Protein AF-A0A7S3B211-F1 (afdb_monomer)

Sequence (105 aa):
MFEYAKLASIAAHRLRGASLSNAKLKFSWSDSFLEEAPIAYSDFAYERVSALYCAAASISFLATHEDRGTVQGIKAACNGFQQCAAVLDAVAEEVKSAAWATLPT

InterPro domains:
  IPR004328 BRO1 domain [PF03097] (12-97)
  IPR038499 BRO1 domain superfamily [G3DSA:1.25.40.280] (1-105)

Mean predicted aligned error: 5.02 Å

Structure (mmCIF, N/CA/C/O backbone):
data_AF-A0A7S3B211-F1
#
_entry.id   AF-A0A7S3B211-F1
#
loop_
_atom_site.group_PDB
_atom_site.id
_atom_site.type_symbol
_atom_site.label_atom_id
_atom_site.label_alt_id
_atom_site.label_comp_id
_atom_site.label_asym_id
_atom_site.label_entity_id
_atom_site.label_seq_id
_atom_site.pdbx_PDB_ins_code
_atom_site.Cartn_x
_atom_site.Cartn_y
_atom_site.Cartn_z
_atom_site.occupancy
_atom_site.B_iso_or_equiv
_atom_site.auth_seq_id
_atom_site.auth_comp_id
_atom_site.auth_asym_id
_atom_site.auth_atom_id
_atom_site.pdbx_PDB_model_num
ATOM 1 N N . MET A 1 1 ? -2.656 12.310 -1.075 1.00 61.59 1 MET A N 1
ATOM 2 C CA . MET A 1 1 ? -1.996 11.046 -1.471 1.00 61.59 1 MET A CA 1
ATOM 3 C C . MET A 1 1 ? -2.762 10.318 -2.575 1.00 61.59 1 MET A C 1
ATOM 5 O O . MET A 1 1 ? -2.170 10.049 -3.608 1.00 61.59 1 MET A O 1
ATOM 9 N N . PHE A 1 2 ? -4.081 10.122 -2.451 1.00 75.81 2 PHE A N 1
ATOM 10 C CA . PHE A 1 2 ? -4.907 9.561 -3.538 1.00 75.81 2 PHE A CA 1
ATOM 11 C C . PHE A 1 2 ? -4.865 10.351 -4.853 1.00 75.81 2 PHE A C 1
ATOM 13 O O . PHE A 1 2 ? -4.742 9.754 -5.918 1.00 75.81 2 PHE A O 1
ATOM 20 N N . GLU A 1 3 ? -4.880 11.688 -4.793 1.00 80.56 3 GLU A N 1
ATOM 21 C CA . GLU A 1 3 ? -4.714 12.520 -5.997 1.00 80.56 3 GLU A CA 1
ATOM 22 C C . GLU A 1 3 ? -3.367 12.286 -6.690 1.00 80.56 3 GLU A C 1
ATOM 24 O O . GLU A 1 3 ? -3.286 12.294 -7.913 1.00 80.56 3 GLU A O 1
ATOM 29 N N . TYR A 1 4 ? -2.312 11.996 -5.926 1.00 84.00 4 TYR A N 1
ATOM 30 C CA . TYR A 1 4 ? -1.007 11.698 -6.501 1.00 84.00 4 TYR A CA 1
ATOM 31 C C . TYR A 1 4 ? -0.994 10.331 -7.199 1.00 84.00 4 TYR A C 1
ATOM 33 O O . TYR A 1 4 ? -0.600 10.246 -8.358 1.00 84.00 4 TYR A O 1
ATOM 41 N N . ALA A 1 5 ? -1.526 9.281 -6.561 1.00 79.75 5 ALA A N 1
ATOM 42 C CA . ALA A 1 5 ? -1.668 7.963 -7.192 1.00 79.75 5 ALA A CA 1
ATOM 43 C C . ALA A 1 5 ? -2.532 8.013 -8.474 1.00 79.75 5 ALA A C 1
ATOM 45 O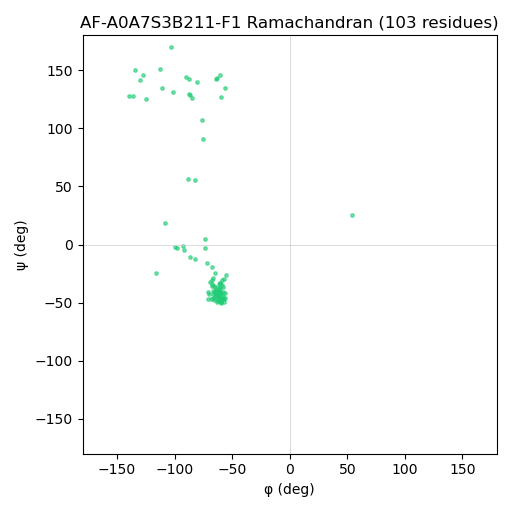 O . ALA A 1 5 ? -2.256 7.334 -9.471 1.00 79.75 5 ALA A O 1
ATOM 46 N N . LYS A 1 6 ? -3.553 8.878 -8.492 1.00 82.94 6 LYS A N 1
ATOM 47 C CA . LYS A 1 6 ? -4.360 9.171 -9.683 1.00 82.94 6 LYS A CA 1
ATOM 48 C C . LYS A 1 6 ? -3.544 9.871 -10.772 1.00 82.94 6 LYS A C 1
ATOM 50 O O . LYS A 1 6 ? -3.616 9.464 -11.930 1.00 82.94 6 LYS A O 1
ATOM 55 N N . LEU A 1 7 ? -2.749 10.884 -10.428 1.00 84.12 7 LEU A N 1
ATOM 56 C CA . LEU A 1 7 ? -1.854 11.552 -11.377 1.00 84.12 7 LEU A CA 1
ATOM 57 C C . LEU A 1 7 ? -0.806 10.588 -11.948 1.00 84.12 7 LEU A C 1
ATOM 59 O O . LEU A 1 7 ? -0.591 10.599 -13.159 1.00 84.12 7 LEU A O 1
ATOM 63 N N . ALA A 1 8 ? -0.234 9.706 -11.125 1.00 80.31 8 ALA A N 1
ATOM 64 C CA . ALA A 1 8 ? 0.674 8.650 -11.571 1.00 80.31 8 ALA A CA 1
ATOM 65 C C . ALA A 1 8 ? -0.012 7.704 -12.573 1.00 80.31 8 ALA A C 1
ATOM 67 O O . ALA A 1 8 ? 0.554 7.395 -13.620 1.00 80.31 8 ALA A O 1
ATOM 68 N N . SER A 1 9 ? -1.274 7.332 -12.329 1.00 82.81 9 SER A N 1
ATOM 69 C CA . SER A 1 9 ? -2.070 6.528 -13.272 1.00 82.81 9 SER A CA 1
ATOM 70 C C . SER A 1 9 ? -2.323 7.251 -14.601 1.00 82.81 9 SER A C 1
ATOM 72 O O . SER A 1 9 ? -2.215 6.654 -15.674 1.00 82.81 9 SER A O 1
ATOM 74 N N . ILE A 1 10 ? -2.639 8.550 -14.554 1.00 86.50 10 ILE A N 1
ATOM 75 C CA . ILE A 1 10 ? -2.837 9.377 -15.754 1.00 86.50 10 ILE A CA 1
ATOM 76 C C . ILE A 1 10 ? -1.529 9.493 -16.543 1.00 86.50 10 ILE A C 1
ATOM 78 O O . ILE A 1 10 ? -1.541 9.360 -17.768 1.00 86.50 10 ILE A O 1
ATOM 82 N N . ALA A 1 11 ? -0.407 9.716 -15.857 1.00 82.25 11 ALA A N 1
ATOM 83 C CA . ALA A 1 11 ? 0.914 9.779 -16.468 1.00 82.25 11 ALA A CA 1
ATOM 84 C C . ALA A 1 11 ? 1.277 8.447 -17.137 1.00 82.25 11 ALA A C 1
ATOM 86 O O . ALA A 1 11 ? 1.623 8.448 -18.317 1.00 82.25 11 ALA A O 1
ATOM 87 N N . ALA A 1 12 ? 1.083 7.318 -16.447 1.00 84.31 12 ALA A N 1
ATOM 88 C CA . ALA A 1 12 ? 1.306 5.977 -16.988 1.00 84.31 12 ALA A CA 1
ATOM 89 C C . ALA A 1 12 ? 0.492 5.716 -18.261 1.00 84.31 12 ALA A C 1
ATOM 91 O O . ALA A 1 12 ? 0.991 5.147 -19.230 1.00 84.31 12 ALA A O 1
ATOM 92 N N . HIS A 1 13 ? -0.768 6.156 -18.286 1.00 85.75 13 HIS A N 1
ATOM 93 C CA . HIS A 1 13 ? -1.614 6.011 -19.464 1.00 85.75 13 HIS A CA 1
ATOM 94 C C . HIS A 1 13 ? -1.138 6.887 -20.631 1.00 85.75 13 HIS A C 1
ATOM 96 O O . HIS A 1 13 ? -1.008 6.396 -21.751 1.00 85.75 13 HIS A O 1
ATOM 102 N N . ARG A 1 14 ? -0.833 8.165 -20.373 1.00 87.31 14 ARG A N 1
ATOM 103 C CA . ARG A 1 14 ? -0.371 9.117 -21.400 1.00 87.31 14 ARG A CA 1
ATOM 104 C C . ARG A 1 14 ? 1.007 8.773 -21.960 1.00 87.31 14 ARG A C 1
ATOM 106 O O . ARG A 1 14 ? 1.282 9.072 -23.116 1.00 87.31 14 ARG A O 1
ATOM 113 N N . LEU A 1 15 ? 1.859 8.151 -21.151 1.00 83.88 15 LEU A N 1
ATOM 114 C CA . LEU A 1 15 ? 3.252 7.847 -21.472 1.00 83.88 15 LEU A CA 1
ATOM 115 C C . LEU A 1 15 ? 3.488 6.351 -21.721 1.00 83.88 15 LEU A C 1
ATOM 117 O O . LEU A 1 15 ? 4.630 5.910 -21.709 1.00 83.88 15 LEU A O 1
ATOM 121 N N . ARG A 1 16 ? 2.436 5.565 -21.994 1.00 76.50 16 ARG A N 1
ATOM 122 C CA . ARG A 1 16 ? 2.505 4.097 -22.142 1.00 76.50 16 ARG A CA 1
ATOM 123 C C . ARG A 1 16 ? 3.514 3.605 -23.197 1.00 76.50 16 ARG A C 1
ATOM 125 O O . ARG A 1 16 ? 3.998 2.487 -23.089 1.00 76.50 16 ARG A O 1
ATOM 132 N N . GLY A 1 17 ? 3.824 4.417 -24.209 1.00 73.25 17 GLY A N 1
ATOM 133 C CA . GLY A 1 17 ? 4.832 4.108 -25.235 1.00 73.25 17 GLY A CA 1
ATOM 134 C C . GLY A 1 17 ? 6.208 4.740 -24.998 1.00 73.25 17 GLY A C 1
ATOM 135 O O . GLY A 1 17 ? 7.123 4.520 -25.788 1.00 73.25 17 GLY A O 1
ATOM 136 N N . ALA A 1 18 ? 6.366 5.551 -23.950 1.00 80.75 18 ALA A N 1
ATOM 137 C CA . ALA A 1 18 ? 7.623 6.212 -23.638 1.00 80.75 18 ALA A CA 1
ATOM 138 C C . ALA A 1 18 ? 8.504 5.295 -22.784 1.00 80.75 18 ALA A C 1
ATOM 140 O O . ALA A 1 18 ? 8.093 4.804 -21.734 1.00 80.75 18 ALA A O 1
ATOM 141 N N . SER A 1 19 ? 9.752 5.099 -23.209 1.00 82.94 19 SER A N 1
ATOM 142 C CA . SER A 1 19 ? 10.741 4.407 -22.387 1.00 82.94 19 SER A CA 1
ATOM 143 C C . SER A 1 19 ? 11.245 5.344 -21.287 1.00 82.94 19 SER A C 1
ATOM 145 O O . SER A 1 19 ? 12.025 6.267 -21.540 1.00 82.94 19 SER A O 1
ATOM 147 N N . LEU A 1 20 ? 10.813 5.088 -20.051 1.00 86.56 20 LEU A N 1
ATOM 148 C CA . LEU A 1 20 ? 11.289 5.817 -18.872 1.00 86.56 20 LEU A CA 1
ATOM 149 C C . LEU A 1 20 ? 12.792 5.644 -18.645 1.00 86.56 20 LEU A C 1
ATOM 151 O O . LEU A 1 20 ? 13.470 6.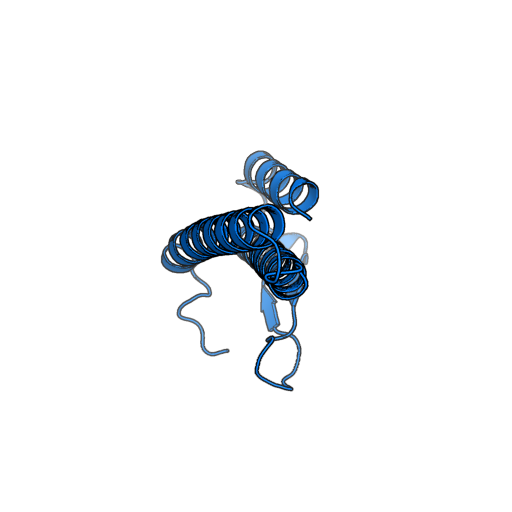591 -18.246 1.00 86.56 20 LEU A O 1
ATOM 155 N N . SER A 1 21 ? 13.327 4.463 -18.966 1.00 84.06 21 SER A N 1
ATOM 156 C CA . SER A 1 21 ? 14.763 4.187 -18.906 1.00 84.06 21 SER A CA 1
ATOM 157 C C . SER A 1 21 ? 15.554 5.055 -19.887 1.00 84.06 21 SER A C 1
ATOM 159 O O . SER A 1 21 ? 16.592 5.597 -19.511 1.00 84.06 21 SER A O 1
ATOM 161 N N . ASN A 1 22 ? 15.050 5.264 -21.111 1.00 87.62 22 ASN A N 1
ATOM 162 C CA . ASN A 1 22 ? 15.690 6.147 -22.095 1.00 87.62 22 ASN A CA 1
ATOM 163 C C . ASN A 1 22 ? 15.645 7.616 -21.655 1.00 87.62 22 ASN A C 1
ATOM 165 O O . ASN A 1 22 ? 16.607 8.353 -21.862 1.00 87.62 22 ASN A O 1
ATOM 169 N N . ALA A 1 23 ? 14.558 8.024 -20.997 1.00 86.69 23 ALA A N 1
ATOM 170 C CA . ALA A 1 23 ? 14.434 9.340 -20.374 1.00 86.69 23 ALA A CA 1
ATOM 171 C C . ALA A 1 23 ? 15.263 9.486 -19.082 1.00 86.69 23 ALA A C 1
ATOM 173 O O . ALA A 1 23 ? 15.286 10.565 -18.495 1.00 86.69 23 ALA A O 1
ATOM 174 N N . LYS A 1 24 ? 15.938 8.415 -18.632 1.00 89.12 24 LYS A N 1
ATOM 175 C CA . LYS A 1 24 ? 16.681 8.338 -17.363 1.00 89.12 24 LYS A CA 1
ATOM 176 C C . LYS A 1 24 ? 15.833 8.710 -16.138 1.00 89.12 24 LYS A C 1
ATOM 178 O O . LYS A 1 24 ? 16.380 9.124 -15.119 1.00 89.12 24 LYS A O 1
ATOM 183 N N . LEU A 1 25 ? 14.512 8.541 -16.221 1.00 90.81 25 LEU A N 1
ATOM 184 C CA . LEU A 1 25 ? 13.608 8.770 -15.101 1.00 90.81 25 LEU A CA 1
ATOM 185 C C . LEU A 1 25 ? 13.549 7.509 -14.240 1.00 90.81 25 LEU A C 1
ATOM 187 O O . LEU A 1 25 ? 13.271 6.417 -14.740 1.00 90.81 25 LEU A O 1
ATOM 191 N N . LYS A 1 26 ? 13.806 7.665 -12.945 1.00 93.50 26 LYS A N 1
ATOM 192 C CA . LYS A 1 26 ? 13.690 6.608 -11.942 1.00 93.50 26 LYS A CA 1
ATOM 193 C C . LYS A 1 26 ? 12.876 7.127 -10.771 1.00 93.50 26 LYS A C 1
ATOM 195 O O . LYS A 1 26 ? 13.037 8.277 -10.370 1.00 93.50 26 LYS A O 1
ATOM 200 N N . PHE A 1 27 ? 12.051 6.254 -10.227 1.00 93.50 27 PHE A N 1
ATOM 201 C CA . PHE A 1 27 ? 11.325 6.465 -8.989 1.00 93.50 27 PHE A CA 1
ATOM 202 C C . PHE A 1 27 ? 12.058 5.712 -7.894 1.00 93.50 27 PHE A C 1
ATOM 204 O O . PHE A 1 27 ? 12.422 4.559 -8.113 1.00 93.50 27 PHE A O 1
ATOM 211 N N . SER A 1 28 ? 12.321 6.364 -6.765 1.00 95.12 28 SER A N 1
ATOM 212 C CA . SER A 1 28 ? 13.119 5.801 -5.678 1.00 95.12 28 SER A CA 1
ATOM 213 C C . SER A 1 28 ? 12.324 5.836 -4.385 1.00 95.12 28 SER A C 1
ATOM 215 O O . SER A 1 28 ? 11.869 6.907 -3.985 1.00 95.12 28 SER A O 1
ATOM 217 N N . TRP A 1 29 ? 12.190 4.680 -3.741 1.00 94.69 29 TRP A N 1
ATOM 218 C CA . TRP A 1 29 ? 11.507 4.536 -2.460 1.00 94.69 29 TRP A CA 1
ATOM 219 C C . TRP A 1 29 ? 12.336 3.679 -1.504 1.00 94.69 29 TRP A C 1
ATOM 221 O O . TRP A 1 29 ? 13.091 2.803 -1.925 1.00 94.69 29 TRP A O 1
ATOM 231 N N . SER A 1 30 ? 12.198 3.952 -0.211 1.00 93.69 30 SER A N 1
ATOM 232 C CA . SER A 1 30 ? 12.785 3.137 0.853 1.00 93.69 30 SER A CA 1
ATOM 233 C C . SER A 1 30 ? 11.811 2.046 1.278 1.00 93.69 30 SER A C 1
ATOM 235 O O . SER A 1 30 ? 10.599 2.279 1.324 1.00 93.69 30 SER A O 1
ATOM 237 N N . ASP A 1 31 ? 12.348 0.876 1.615 1.00 90.94 31 ASP A N 1
ATOM 238 C CA . ASP A 1 31 ? 11.565 -0.167 2.266 1.00 90.94 31 ASP A CA 1
ATOM 239 C C . ASP A 1 31 ? 11.083 0.321 3.647 1.00 90.94 31 ASP A C 1
ATOM 241 O O . ASP A 1 31 ? 11.758 1.095 4.324 1.00 90.94 31 ASP A O 1
ATOM 245 N N . SER A 1 32 ? 9.868 -0.066 4.040 1.00 92.12 32 SER A N 1
ATOM 246 C CA . SER A 1 32 ? 9.261 0.395 5.301 1.00 92.12 32 SER A CA 1
ATOM 247 C C . SER A 1 32 ? 9.637 -0.456 6.516 1.00 92.12 32 SER A C 1
ATOM 249 O O . SER A 1 32 ? 9.327 -0.070 7.642 1.00 92.12 32 SER A O 1
ATOM 251 N N . PHE A 1 33 ? 10.255 -1.614 6.297 1.00 90.25 33 PHE A N 1
ATOM 252 C CA . PHE A 1 33 ? 10.616 -2.598 7.314 1.00 90.25 33 PHE A CA 1
ATOM 253 C C . PHE A 1 33 ? 12.132 -2.783 7.437 1.00 90.25 33 PHE A C 1
ATOM 255 O O . PHE A 1 33 ? 12.601 -3.187 8.500 1.00 90.25 33 PHE A O 1
ATOM 262 N N . LEU A 1 34 ? 12.888 -2.491 6.377 1.00 88.88 34 LEU A N 1
ATOM 263 C CA . LEU A 1 34 ? 14.340 -2.630 6.324 1.00 88.88 34 LEU A CA 1
ATOM 264 C C . LEU A 1 34 ? 15.031 -1.263 6.260 1.00 88.88 34 LEU A C 1
ATOM 266 O O . LEU A 1 34 ? 14.672 -0.400 5.462 1.00 88.88 34 LEU A O 1
ATOM 270 N N . GLU A 1 35 ? 16.085 -1.089 7.058 1.00 76.31 35 GLU A N 1
ATOM 271 C CA . GLU A 1 35 ? 16.988 0.069 6.977 1.00 76.31 35 GLU A CA 1
ATOM 272 C C . GLU A 1 35 ? 18.041 -0.134 5.875 1.00 76.31 35 GLU A C 1
ATOM 274 O O . GLU A 1 35 ? 19.249 -0.102 6.109 1.00 76.31 35 GLU A O 1
ATOM 279 N N . GLU A 1 36 ? 17.576 -0.388 4.656 1.00 81.69 36 GLU A N 1
ATOM 280 C CA . GLU A 1 36 ? 18.427 -0.589 3.486 1.00 81.69 36 GLU A CA 1
ATOM 281 C C . GLU A 1 36 ? 18.457 0.643 2.576 1.00 81.69 36 GLU A C 1
ATOM 283 O O . GLU A 1 36 ? 17.721 1.622 2.748 1.00 81.69 36 GLU A O 1
ATOM 288 N N . ALA A 1 37 ? 19.368 0.617 1.601 1.00 83.69 37 ALA A N 1
ATOM 289 C CA . ALA A 1 37 ? 19.448 1.671 0.604 1.00 83.69 37 ALA A CA 1
ATOM 290 C C . ALA A 1 37 ? 18.131 1.757 -0.199 1.00 83.69 37 ALA A C 1
ATOM 292 O O . ALA A 1 37 ? 17.516 0.728 -0.478 1.00 83.69 37 ALA A O 1
ATOM 293 N N . PRO A 1 38 ? 17.702 2.962 -0.618 1.00 88.62 38 PRO A N 1
ATOM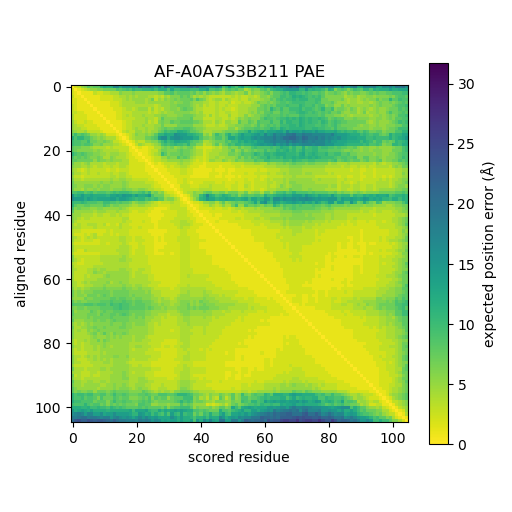 294 C CA . PRO A 1 38 ? 16.505 3.115 -1.433 1.00 88.62 38 PRO A CA 1
ATOM 295 C C . PRO A 1 38 ? 16.581 2.293 -2.721 1.00 88.62 38 PRO A C 1
ATOM 297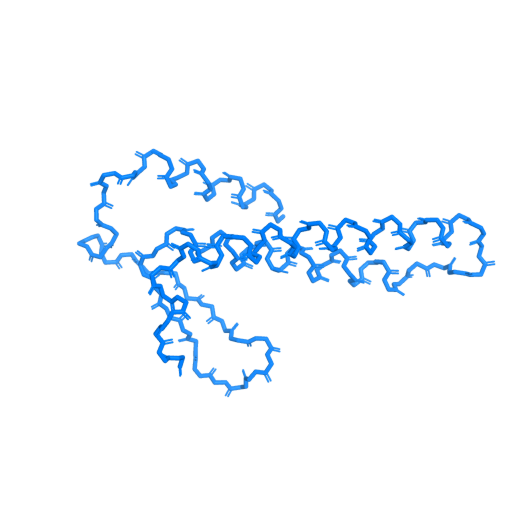 O O . PRO A 1 38 ? 17.573 2.344 -3.455 1.00 88.62 38 PRO A O 1
ATOM 300 N N . ILE A 1 39 ? 15.492 1.598 -3.028 1.00 90.88 39 ILE A N 1
ATOM 301 C CA . ILE A 1 39 ? 15.332 0.843 -4.267 1.00 90.88 39 ILE A CA 1
ATOM 302 C C . ILE A 1 39 ? 14.772 1.795 -5.323 1.00 90.88 39 ILE A C 1
ATOM 304 O O . ILE A 1 39 ? 13.975 2.688 -5.019 1.00 90.88 39 ILE A O 1
ATOM 308 N N . ALA A 1 40 ? 15.221 1.652 -6.573 1.00 92.44 40 ALA A N 1
ATOM 309 C CA . ALA A 1 40 ? 14.795 2.533 -7.650 1.00 92.44 40 ALA A CA 1
ATOM 310 C C . ALA A 1 40 ? 14.463 1.793 -8.947 1.00 92.44 40 ALA A C 1
ATOM 312 O O . ALA A 1 40 ? 15.308 1.097 -9.514 1.00 92.44 40 ALA A O 1
ATOM 313 N N . TYR A 1 41 ? 13.269 2.052 -9.485 1.00 91.44 41 TYR A N 1
ATOM 314 C CA . TYR A 1 41 ? 12.799 1.490 -10.751 1.00 91.44 41 TYR A CA 1
ATOM 315 C C . TYR A 1 41 ? 12.312 2.577 -11.717 1.00 91.44 41 TYR A C 1
ATOM 317 O O . TYR A 1 41 ? 11.743 3.596 -11.328 1.00 91.44 41 TYR A O 1
ATOM 325 N N . SER A 1 42 ? 12.523 2.350 -13.015 1.00 91.75 42 SER A N 1
ATOM 326 C CA . SER A 1 42 ? 11.986 3.180 -14.105 1.00 91.75 42 SER A CA 1
ATOM 327 C C . SER A 1 42 ? 10.599 2.689 -14.530 1.00 91.75 42 SER A C 1
ATOM 329 O O . SER A 1 42 ? 10.394 2.343 -15.692 1.00 91.75 42 SER A O 1
ATOM 331 N N . ASP A 1 43 ? 9.658 2.620 -13.588 1.00 89.19 43 ASP A N 1
ATOM 332 C CA . ASP A 1 43 ? 8.313 2.087 -13.820 1.00 89.19 43 ASP A CA 1
ATOM 333 C C . ASP A 1 43 ? 7.248 2.922 -13.092 1.00 89.19 43 ASP A C 1
ATOM 335 O O . ASP A 1 43 ? 7.335 3.150 -11.887 1.00 89.19 43 ASP A O 1
ATOM 339 N N . PHE A 1 44 ? 6.219 3.365 -13.818 1.00 88.75 44 PHE A N 1
ATOM 340 C CA . PHE A 1 44 ? 5.084 4.067 -13.217 1.00 88.75 44 PHE A CA 1
ATOM 341 C C . PHE A 1 44 ? 4.255 3.175 -12.290 1.00 88.75 44 PHE A C 1
ATOM 343 O O . PHE A 1 44 ? 3.632 3.698 -11.366 1.00 88.75 44 PHE A O 1
ATOM 350 N N . ALA A 1 45 ? 4.217 1.859 -12.525 1.00 89.25 45 ALA A N 1
ATOM 351 C CA . ALA A 1 45 ? 3.529 0.935 -11.631 1.00 89.25 45 ALA A CA 1
ATOM 352 C C . ALA A 1 45 ? 4.207 0.911 -10.256 1.00 89.25 45 ALA A C 1
ATOM 354 O O . ALA A 1 45 ? 3.513 0.961 -9.246 1.00 89.25 45 ALA A O 1
ATOM 355 N N . TYR A 1 46 ? 5.545 0.938 -10.221 1.00 92.12 46 TYR A N 1
ATOM 356 C CA . TYR A 1 46 ? 6.304 1.052 -8.975 1.00 92.12 46 TYR A CA 1
ATOM 357 C C . TYR A 1 46 ? 5.954 2.339 -8.222 1.00 92.12 46 TYR A C 1
ATOM 359 O O . TYR A 1 46 ? 5.557 2.287 -7.063 1.00 92.12 46 TYR A O 1
ATOM 367 N N . GLU A 1 47 ? 5.990 3.488 -8.903 1.00 92.62 47 GLU A N 1
ATOM 368 C CA . GLU A 1 47 ? 5.635 4.776 -8.293 1.00 92.62 47 GLU A CA 1
ATOM 369 C C . GLU A 1 47 ? 4.210 4.797 -7.731 1.00 92.62 47 GLU A C 1
ATOM 371 O O . GLU A 1 47 ? 3.956 5.272 -6.622 1.00 92.62 47 GLU A O 1
ATOM 376 N N . ARG A 1 48 ? 3.259 4.272 -8.507 1.00 90.81 48 ARG A N 1
ATOM 377 C CA . ARG A 1 48 ? 1.852 4.238 -8.121 1.00 90.81 48 ARG A CA 1
ATOM 378 C C . ARG A 1 48 ? 1.623 3.326 -6.921 1.00 90.81 48 ARG A C 1
ATOM 380 O O . ARG A 1 48 ? 0.926 3.741 -5.996 1.00 90.81 48 ARG A O 1
ATOM 387 N N . VAL A 1 49 ? 2.194 2.122 -6.929 1.00 93.19 49 VAL A N 1
ATOM 388 C CA . VAL A 1 49 ? 2.073 1.164 -5.824 1.00 93.19 49 VAL A CA 1
ATOM 389 C C . VAL A 1 49 ? 2.663 1.744 -4.544 1.00 93.19 49 VAL A C 1
ATOM 391 O O . VAL A 1 49 ? 1.988 1.714 -3.517 1.00 93.19 49 VAL A O 1
ATOM 394 N N . SER A 1 50 ? 3.851 2.348 -4.601 1.00 94.25 50 SER A N 1
ATOM 395 C CA . SER A 1 50 ? 4.464 2.993 -3.435 1.00 94.25 50 SER A CA 1
ATOM 396 C C . SER A 1 50 ? 3.585 4.116 -2.877 1.00 94.25 50 SER A C 1
ATOM 398 O O . SER A 1 50 ? 3.328 4.179 -1.675 1.00 94.25 50 SER A O 1
ATOM 400 N N . ALA A 1 51 ? 3.022 4.959 -3.747 1.00 93.25 51 ALA A N 1
ATOM 401 C CA . ALA A 1 51 ? 2.104 6.014 -3.327 1.00 93.25 51 ALA A CA 1
ATOM 402 C C . ALA A 1 51 ? 0.802 5.477 -2.702 1.00 93.25 51 ALA A C 1
ATOM 404 O O . ALA A 1 51 ? 0.300 6.054 -1.731 1.00 93.25 51 ALA A O 1
ATOM 405 N N . LEU A 1 52 ? 0.237 4.394 -3.248 1.00 94.00 52 LEU A N 1
ATOM 406 C CA . LEU A 1 52 ? -0.941 3.724 -2.687 1.00 94.00 52 LEU A CA 1
ATOM 407 C C . LEU A 1 52 ? -0.625 3.073 -1.337 1.00 94.00 52 LEU A C 1
ATOM 409 O O . LEU A 1 52 ? -1.422 3.197 -0.408 1.00 94.00 52 LEU A O 1
ATOM 413 N N . TYR A 1 53 ? 0.550 2.460 -1.195 1.00 95.69 53 TYR A N 1
ATOM 414 C CA . TYR A 1 53 ? 1.018 1.891 0.065 1.00 95.69 53 TYR A CA 1
ATOM 415 C C . TYR A 1 53 ? 1.117 2.960 1.162 1.00 95.69 53 TYR A C 1
ATOM 417 O O . TYR A 1 53 ? 0.563 2.786 2.248 1.00 95.69 53 TYR A O 1
ATOM 425 N N . CYS A 1 54 ? 1.705 4.126 0.871 1.00 95.62 54 CYS A N 1
ATOM 426 C CA . CYS A 1 54 ? 1.715 5.242 1.820 1.00 95.62 54 CYS A CA 1
ATOM 427 C C . CYS A 1 54 ? 0.294 5.721 2.176 1.00 95.62 54 CYS A C 1
ATOM 429 O O . CYS A 1 54 ? 0.047 6.153 3.309 1.00 95.62 54 CYS A O 1
ATOM 431 N N . ALA A 1 55 ? -0.656 5.653 1.233 1.00 94.44 55 ALA A N 1
ATOM 432 C CA . ALA A 1 55 ? -2.037 6.064 1.480 1.00 94.44 55 ALA A CA 1
ATOM 433 C C . ALA A 1 55 ? -2.730 5.085 2.432 1.00 94.44 55 ALA A C 1
ATOM 435 O O . ALA A 1 55 ? -3.381 5.522 3.381 1.00 94.44 55 ALA A O 1
ATOM 436 N N . ALA A 1 56 ? -2.523 3.781 2.231 1.00 96.44 56 ALA A N 1
ATOM 437 C CA . ALA A 1 56 ? -2.972 2.744 3.152 1.00 96.44 56 ALA A CA 1
ATOM 438 C C . ALA A 1 56 ? -2.359 2.929 4.549 1.00 96.44 56 ALA A C 1
ATOM 440 O O . ALA A 1 56 ? -3.094 2.960 5.538 1.00 96.44 56 ALA A O 1
ATOM 441 N N . ALA A 1 57 ? -1.045 3.161 4.634 1.00 96.44 57 ALA A N 1
ATOM 442 C CA . ALA A 1 57 ? -0.361 3.429 5.898 1.00 96.44 57 ALA A CA 1
ATOM 443 C C . ALA A 1 57 ? -0.981 4.635 6.628 1.00 96.44 57 ALA A C 1
ATOM 445 O O . ALA A 1 57 ? -1.333 4.535 7.804 1.00 96.44 57 ALA A O 1
ATOM 446 N N . SER A 1 58 ? -1.227 5.736 5.911 1.00 96.06 58 SER A N 1
ATOM 447 C CA . SER A 1 58 ? -1.860 6.944 6.460 1.00 96.06 58 SER A CA 1
ATOM 448 C C . SER A 1 58 ? -3.282 6.683 6.969 1.00 96.06 58 SER A C 1
ATOM 450 O O . SER A 1 58 ? -3.639 7.128 8.058 1.00 96.06 58 SER A O 1
ATOM 452 N N . ILE A 1 59 ? -4.097 5.938 6.214 1.00 96.81 59 ILE A N 1
ATOM 453 C CA . ILE A 1 59 ? -5.454 5.567 6.641 1.00 96.81 59 ILE A CA 1
ATOM 454 C C . ILE A 1 59 ? -5.400 4.697 7.894 1.00 96.81 59 ILE A C 1
ATOM 456 O O . ILE A 1 59 ? -6.146 4.942 8.840 1.00 96.81 59 ILE A O 1
ATOM 460 N N . SER A 1 60 ? -4.519 3.695 7.918 1.00 97.69 60 SER A N 1
ATOM 461 C CA . SER A 1 60 ? -4.379 2.794 9.062 1.00 97.69 60 SER A CA 1
ATOM 462 C C . SER A 1 60 ? -3.942 3.544 10.321 1.00 97.69 60 SER A C 1
ATOM 464 O O . SER A 1 60 ? -4.455 3.278 11.408 1.00 97.69 60 SER A O 1
ATOM 466 N N . PHE A 1 61 ? -3.070 4.546 10.169 1.00 97.81 61 PHE A N 1
ATOM 467 C CA . PHE A 1 61 ? -2.653 5.426 11.251 1.00 97.81 61 PHE A CA 1
ATOM 468 C C . PHE A 1 61 ? -3.835 6.231 11.797 1.00 97.81 61 PHE A C 1
ATOM 470 O O . PHE A 1 61 ? -4.069 6.211 13.004 1.00 97.81 61 PHE A O 1
ATOM 477 N N . LEU A 1 62 ? -4.626 6.873 10.930 1.00 97.38 62 LEU A N 1
ATOM 478 C CA . LEU A 1 62 ? -5.817 7.625 11.346 1.00 97.38 62 LEU A CA 1
ATOM 479 C C . LEU A 1 62 ? -6.829 6.717 12.054 1.00 97.38 62 LEU A C 1
ATOM 481 O O . LEU A 1 62 ? -7.229 7.006 13.177 1.00 97.38 62 LEU A O 1
ATOM 485 N N . ALA A 1 63 ? -7.145 5.563 11.461 1.00 97.69 63 ALA A N 1
ATOM 486 C CA . ALA A 1 63 ? -8.035 4.565 12.051 1.00 97.69 63 ALA A CA 1
ATOM 487 C C . ALA A 1 63 ? -7.534 4.063 13.414 1.00 97.69 63 ALA A C 1
ATOM 489 O O . ALA A 1 63 ? -8.337 3.700 14.278 1.00 97.69 63 ALA A O 1
ATOM 490 N N . THR A 1 64 ? -6.211 4.040 13.617 1.00 98.12 64 THR A N 1
ATOM 491 C CA . THR A 1 64 ? -5.579 3.657 14.885 1.00 98.12 64 THR A CA 1
ATOM 492 C C . THR A 1 64 ? -5.861 4.669 15.998 1.00 98.12 64 THR A C 1
ATOM 494 O O . THR A 1 64 ? -6.047 4.245 17.141 1.00 98.12 64 THR A O 1
ATOM 497 N N . HIS A 1 65 ? -5.956 5.955 15.650 1.00 97.69 65 HIS A N 1
ATOM 498 C CA . HIS A 1 65 ? -6.091 7.093 16.567 1.00 97.69 65 HIS A CA 1
ATOM 499 C C . HIS A 1 65 ? -7.540 7.516 16.861 1.00 97.69 65 HIS A C 1
ATOM 501 O O . HIS A 1 65 ? -7.754 8.434 17.648 1.00 97.69 65 HIS A O 1
ATOM 507 N N . GLU A 1 66 ? -8.534 6.858 16.266 1.00 98.00 66 GLU A N 1
ATOM 508 C CA . GLU A 1 66 ? -9.947 7.101 16.577 1.00 98.00 66 GLU A CA 1
ATOM 509 C C . GLU A 1 66 ? -10.295 6.737 18.033 1.00 98.00 66 GLU A C 1
ATOM 511 O O . GLU A 1 66 ? -9.840 5.716 18.564 1.00 98.00 66 GLU A O 1
ATOM 516 N N . ASP A 1 67 ? -11.169 7.528 18.668 1.00 97.06 67 ASP A N 1
ATOM 517 C CA . ASP A 1 67 ? -11.666 7.252 20.022 1.00 97.06 67 ASP A CA 1
ATOM 518 C C . ASP A 1 67 ? -12.697 6.113 20.028 1.00 97.06 67 ASP A C 1
ATOM 520 O O . ASP A 1 67 ? -13.915 6.305 19.922 1.00 97.06 67 ASP A O 1
ATOM 524 N N . ARG A 1 68 ? -12.201 4.890 20.214 1.00 97.19 68 ARG A N 1
ATOM 525 C CA . ARG A 1 68 ? -13.022 3.674 20.298 1.00 97.19 68 ARG A CA 1
ATOM 526 C C . ARG A 1 68 ? -13.801 3.529 21.611 1.00 97.19 68 ARG A C 1
ATOM 528 O O . ARG A 1 68 ? -14.461 2.510 21.793 1.00 97.19 68 ARG A O 1
ATOM 535 N N . GLY A 1 69 ? -13.762 4.517 22.508 1.00 97.88 69 GLY A N 1
ATOM 536 C CA . GLY A 1 69 ? -14.668 4.603 23.656 1.00 97.88 69 GLY A CA 1
ATOM 537 C C . GLY A 1 69 ? -16.103 4.968 23.261 1.00 97.88 69 GLY A C 1
ATOM 538 O O . GLY A 1 69 ? -17.034 4.754 24.036 1.00 97.88 69 GLY A O 1
ATOM 539 N N . THR A 1 70 ? -16.303 5.476 22.040 1.00 98.00 70 THR A N 1
ATOM 540 C CA . THR A 1 70 ? -17.615 5.865 21.510 1.00 98.00 70 THR A CA 1
ATOM 541 C C . THR A 1 70 ? -18.063 4.957 20.364 1.00 98.00 70 THR A C 1
ATOM 543 O O . THR A 1 70 ? -17.256 4.449 19.585 1.00 98.00 70 THR A O 1
ATOM 546 N N . VAL A 1 71 ? -19.380 4.786 20.196 1.00 98.06 71 VAL A N 1
ATOM 547 C CA . VAL A 1 71 ? -19.948 4.025 19.063 1.00 98.06 71 VAL A CA 1
ATOM 548 C C . VAL A 1 71 ? 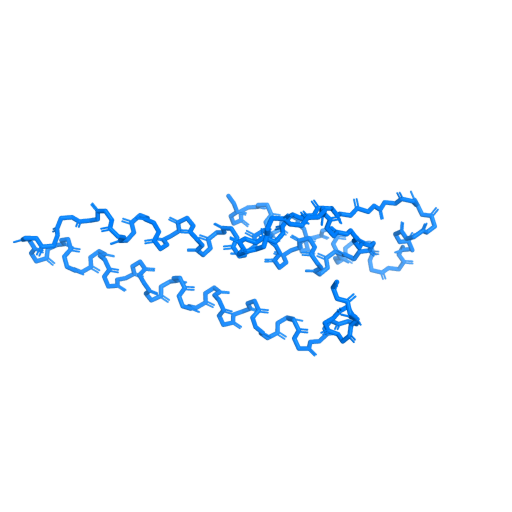-19.510 4.622 17.721 1.00 98.06 71 VAL A C 1
ATOM 550 O O . VAL A 1 71 ? -19.267 3.894 16.759 1.00 98.06 71 VAL A O 1
ATOM 553 N N . GLN A 1 72 ? -19.411 5.948 17.648 1.00 97.56 72 GLN A N 1
ATOM 554 C CA . GLN A 1 72 ? -18.978 6.680 16.465 1.00 97.56 72 GLN A CA 1
ATOM 555 C C . GLN A 1 72 ? -17.514 6.384 16.139 1.00 97.56 72 GLN A C 1
ATOM 557 O O . GLN A 1 72 ? -17.227 6.042 14.994 1.00 97.56 72 GLN A O 1
ATOM 562 N N . GLY A 1 73 ? -16.613 6.434 17.123 1.00 97.94 73 GLY A N 1
ATOM 563 C CA . GLY A 1 73 ? -15.199 6.143 16.894 1.00 97.94 73 GLY A CA 1
ATOM 564 C C . GLY A 1 73 ? -14.927 4.671 16.579 1.00 97.94 73 GLY A C 1
ATOM 565 O O . GLY A 1 73 ? -14.085 4.381 15.734 1.00 97.94 73 GLY A O 1
ATOM 566 N N . ILE A 1 74 ? -15.705 3.726 17.128 1.00 98.31 74 ILE A N 1
ATOM 567 C CA . ILE A 1 74 ? -15.650 2.315 16.695 1.00 98.31 74 ILE A CA 1
ATOM 568 C C . ILE A 1 74 ? -16.010 2.196 15.207 1.00 98.31 74 ILE A C 1
ATOM 570 O O . ILE A 1 74 ? -15.277 1.571 14.440 1.00 98.31 74 ILE A O 1
ATOM 574 N N . LYS A 1 75 ? -17.113 2.821 14.773 1.00 98.31 75 LYS A N 1
ATOM 575 C CA . LYS A 1 75 ? -17.531 2.812 13.359 1.00 98.31 75 LYS A CA 1
ATOM 576 C C . LYS A 1 75 ? -16.495 3.479 12.453 1.00 98.31 75 LYS A C 1
ATOM 578 O O . LYS A 1 75 ? -16.213 2.948 11.380 1.00 98.31 75 LYS A O 1
ATOM 583 N N . ALA A 1 76 ?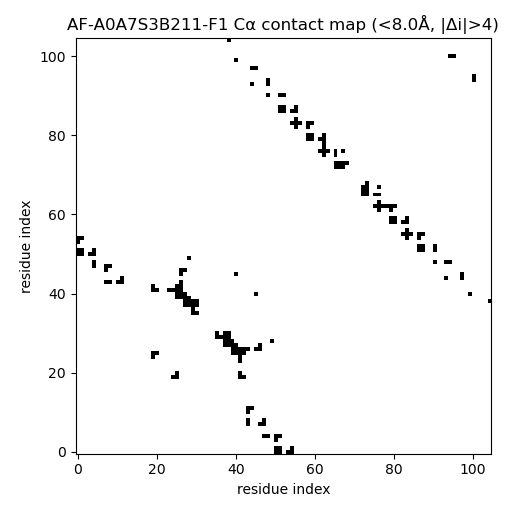 -15.932 4.608 12.881 1.00 97.62 76 ALA A N 1
ATOM 584 C CA . ALA A 1 76 ? -14.899 5.329 12.145 1.00 97.62 76 ALA A CA 1
ATOM 585 C C . ALA A 1 76 ? -13.633 4.476 11.979 1.00 97.62 76 ALA A C 1
ATOM 587 O O . ALA A 1 76 ? -13.172 4.292 10.853 1.00 97.62 76 ALA A O 1
ATOM 588 N N . ALA A 1 77 ? -13.144 3.860 13.060 1.00 98.06 77 ALA A N 1
ATOM 589 C CA . ALA A 1 77 ? -11.992 2.964 13.022 1.00 98.06 77 ALA A CA 1
ATOM 590 C C . ALA A 1 77 ? -12.233 1.761 12.098 1.00 98.06 77 ALA A C 1
ATOM 592 O O . ALA A 1 77 ? -11.391 1.455 11.255 1.00 98.06 77 ALA A O 1
ATOM 593 N N . CYS A 1 78 ? -13.391 1.098 12.208 1.00 98.25 78 CYS A N 1
ATOM 594 C CA . CYS A 1 78 ? -13.744 -0.021 11.332 1.00 98.25 78 CYS A CA 1
ATOM 595 C C . CYS A 1 78 ? -13.760 0.387 9.855 1.00 98.25 78 CYS A C 1
ATOM 597 O O . CYS A 1 78 ? -13.178 -0.312 9.030 1.00 98.25 78 CYS A O 1
ATOM 599 N N . ASN A 1 79 ? -14.387 1.518 9.523 1.00 98.12 79 ASN A N 1
ATOM 600 C CA . ASN A 1 79 ? -14.409 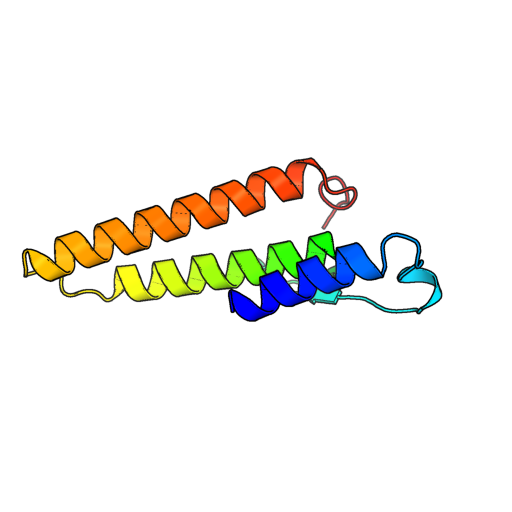2.034 8.156 1.00 98.12 79 ASN A CA 1
ATOM 601 C C . ASN A 1 79 ? -12.987 2.338 7.652 1.00 98.12 79 ASN A C 1
ATOM 603 O O . ASN A 1 79 ? -12.620 1.927 6.556 1.00 98.12 79 ASN A O 1
ATOM 607 N N . GLY A 1 80 ? -12.158 2.988 8.473 1.00 97.75 80 GLY A N 1
ATOM 608 C CA . GLY A 1 80 ? -10.765 3.271 8.133 1.00 97.75 80 GLY A CA 1
ATOM 609 C C . GLY A 1 80 ? -9.957 2.001 7.854 1.00 97.75 80 GLY A C 1
ATOM 610 O O . GLY A 1 80 ? -9.303 1.903 6.819 1.00 97.75 80 GLY A O 1
ATOM 611 N N . PHE A 1 81 ? -10.050 0.977 8.707 1.00 98.50 81 PHE A N 1
ATOM 612 C CA . PHE A 1 81 ? -9.352 -0.290 8.462 1.00 98.50 81 PHE A CA 1
ATOM 613 C C . PHE A 1 81 ? -9.866 -1.032 7.222 1.00 98.50 81 PHE A C 1
ATOM 615 O O . PHE A 1 81 ? -9.060 -1.597 6.490 1.00 98.50 81 PHE A O 1
ATOM 622 N N . GLN A 1 82 ? -11.170 -0.984 6.934 1.00 98.25 82 GLN A N 1
ATOM 623 C CA . GLN A 1 82 ? -11.728 -1.554 5.701 1.00 98.25 82 GLN A CA 1
ATOM 624 C C . GLN A 1 82 ? -11.217 -0.828 4.451 1.00 98.25 82 GLN A C 1
ATOM 626 O O . GLN A 1 82 ? -10.850 -1.474 3.472 1.00 98.25 82 GLN A O 1
ATOM 631 N N . GLN A 1 83 ? -11.135 0.504 4.488 1.00 96.81 83 GLN A N 1
ATOM 632 C CA . GLN A 1 83 ? -10.554 1.288 3.396 1.00 96.81 83 GLN A CA 1
ATOM 633 C C . GLN A 1 83 ? -9.066 0.981 3.211 1.00 96.81 83 GLN A C 1
ATOM 635 O O . GLN A 1 83 ? -8.621 0.806 2.081 1.00 96.81 83 GLN A O 1
ATOM 640 N N . CYS A 1 84 ? -8.305 0.876 4.304 1.00 97.25 84 CYS A N 1
ATOM 641 C CA . CYS A 1 84 ? -6.901 0.469 4.260 1.00 97.25 84 CYS A CA 1
ATOM 642 C C . CYS A 1 84 ? -6.739 -0.901 3.588 1.00 97.25 84 CYS A C 1
ATOM 644 O O . CYS A 1 84 ? -5.958 -1.024 2.647 1.00 97.25 84 CYS A O 1
ATOM 646 N N . ALA A 1 85 ? -7.522 -1.898 4.015 1.00 97.62 8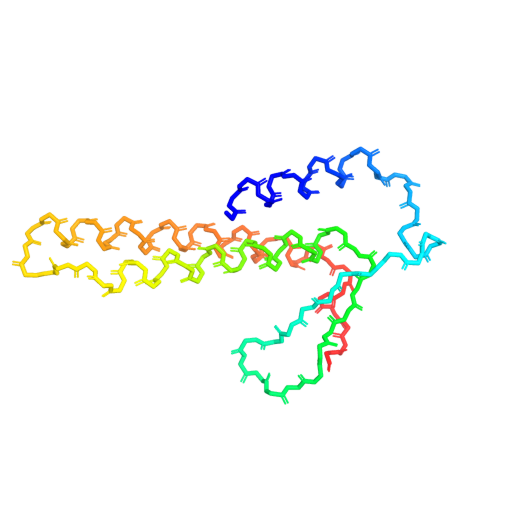5 ALA A N 1
ATOM 647 C CA . ALA A 1 85 ? -7.499 -3.238 3.435 1.00 97.62 85 ALA A CA 1
ATOM 648 C C . ALA A 1 85 ? -7.791 -3.208 1.928 1.00 97.62 85 ALA A C 1
ATOM 650 O O . ALA A 1 85 ? -7.017 -3.755 1.153 1.00 97.62 85 ALA A O 1
ATOM 651 N N . ALA A 1 86 ? -8.822 -2.474 1.497 1.00 95.94 86 ALA A N 1
ATOM 652 C CA . ALA A 1 86 ? -9.152 -2.346 0.078 1.00 95.94 86 ALA A CA 1
ATOM 653 C C . ALA A 1 86 ? -8.017 -1.715 -0.755 1.00 95.94 86 ALA A C 1
ATOM 655 O O . ALA A 1 86 ? -7.787 -2.109 -1.898 1.00 95.94 86 ALA A O 1
ATOM 656 N N . VAL A 1 87 ? -7.290 -0.739 -0.198 1.00 95.38 87 VAL A N 1
ATOM 657 C CA . VAL A 1 87 ? -6.127 -0.138 -0.873 1.00 95.38 87 VAL A CA 1
ATOM 658 C C . VAL A 1 87 ? -4.954 -1.120 -0.930 1.00 95.38 87 VAL A C 1
ATOM 660 O O . VAL A 1 87 ? -4.296 -1.207 -1.965 1.00 95.38 87 VAL A O 1
ATOM 663 N N . LEU A 1 88 ? -4.698 -1.876 0.142 1.00 96.56 88 LEU A N 1
ATOM 664 C CA . LEU A 1 88 ? -3.649 -2.901 0.165 1.00 96.56 88 LEU A CA 1
ATOM 665 C C . LEU A 1 88 ? -3.951 -4.064 -0.787 1.00 96.56 88 LEU A C 1
ATOM 667 O O . LEU A 1 88 ? -3.033 -4.553 -1.441 1.00 96.56 88 LEU A O 1
ATOM 671 N N . ASP A 1 89 ? -5.217 -4.449 -0.939 1.00 96.44 89 ASP A N 1
ATOM 672 C CA . ASP A 1 89 ? -5.639 -5.436 -1.935 1.00 96.44 89 ASP A CA 1
ATOM 673 C C . ASP A 1 89 ? -5.346 -4.936 -3.357 1.00 96.44 89 ASP A C 1
ATOM 675 O O . ASP A 1 89 ? -4.774 -5.662 -4.169 1.00 96.44 89 ASP A O 1
ATOM 679 N N . ALA A 1 90 ? -5.655 -3.667 -3.654 1.00 91.44 90 ALA A N 1
ATOM 680 C CA . ALA A 1 90 ? -5.323 -3.062 -4.945 1.00 91.44 90 ALA A CA 1
ATOM 681 C C . ALA A 1 90 ? -3.804 -3.029 -5.197 1.00 91.44 90 ALA A C 1
ATOM 683 O O . ALA A 1 90 ? -3.356 -3.327 -6.304 1.00 91.44 90 ALA A O 1
ATOM 684 N N . VAL A 1 91 ? -3.006 -2.723 -4.168 1.00 93.50 91 VAL A N 1
ATOM 685 C CA . VAL A 1 91 ? -1.539 -2.813 -4.229 1.00 93.50 91 VAL A CA 1
ATOM 686 C C . VAL A 1 91 ? -1.094 -4.240 -4.551 1.00 93.50 91 VAL A C 1
ATOM 688 O O . VAL A 1 91 ? -0.298 -4.433 -5.469 1.00 93.50 91 VAL A O 1
ATOM 691 N N . ALA A 1 92 ? -1.618 -5.242 -3.843 1.00 93.38 92 ALA A N 1
ATOM 692 C CA . ALA A 1 92 ? -1.247 -6.639 -4.042 1.00 93.38 92 ALA A CA 1
ATOM 693 C C . ALA A 1 92 ? -1.554 -7.125 -5.468 1.00 93.38 92 ALA A C 1
ATOM 695 O O . ALA A 1 92 ? -0.733 -7.817 -6.071 1.00 93.38 92 ALA A O 1
ATOM 696 N N . GLU A 1 93 ? -2.701 -6.740 -6.032 1.00 91.50 93 GLU A N 1
ATOM 697 C CA . GLU A 1 93 ? -3.055 -7.070 -7.417 1.00 91.50 93 GLU A CA 1
ATOM 698 C C . GLU A 1 93 ? -2.118 -6.416 -8.438 1.00 91.50 93 GLU A C 1
ATOM 700 O O . GLU A 1 93 ? -1.697 -7.064 -9.398 1.00 91.50 93 GLU A O 1
ATOM 705 N N . GLU A 1 94 ? -1.728 -5.159 -8.229 1.00 88.38 94 GLU A N 1
ATOM 706 C CA . GLU A 1 94 ? -0.788 -4.488 -9.128 1.00 88.38 94 GLU A CA 1
ATOM 707 C C . GLU A 1 94 ? 0.611 -5.108 -9.075 1.00 88.38 94 GLU A C 1
ATOM 709 O O . GLU A 1 94 ? 1.215 -5.347 -10.126 1.00 88.38 94 GLU A O 1
ATOM 714 N N . VAL A 1 95 ? 1.102 -5.438 -7.877 1.00 90.31 95 VAL A N 1
ATOM 715 C CA . VAL A 1 95 ? 2.421 -6.061 -7.677 1.00 90.31 95 VAL A CA 1
ATOM 716 C C . VAL A 1 95 ? 2.519 -7.409 -8.393 1.00 90.31 95 VAL A C 1
ATOM 718 O O . VAL A 1 95 ? 3.544 -7.688 -9.008 1.00 90.31 95 VAL A O 1
ATOM 721 N N . LYS A 1 96 ? 1.456 -8.226 -8.411 1.00 87.88 96 LYS A N 1
ATOM 722 C CA . LYS A 1 96 ? 1.443 -9.514 -9.142 1.00 87.88 96 LYS A CA 1
ATOM 723 C C . LYS A 1 96 ? 1.751 -9.366 -10.633 1.00 87.88 96 LYS A C 1
ATOM 725 O O . LYS A 1 96 ? 2.272 -10.292 -11.248 1.00 87.88 96 LYS A O 1
ATOM 730 N N . SER A 1 97 ? 1.402 -8.222 -11.218 1.00 80.50 97 SER A N 1
ATOM 731 C CA . SER A 1 97 ? 1.620 -7.927 -12.637 1.00 80.50 97 SER A CA 1
ATOM 732 C C . SER A 1 97 ? 2.950 -7.221 -12.926 1.00 80.50 97 SER A C 1
ATOM 734 O O . SER A 1 97 ? 3.288 -6.995 -14.089 1.00 80.50 97 SER A O 1
ATOM 736 N N . ALA A 1 98 ? 3.705 -6.861 -11.886 1.00 84.31 98 ALA A N 1
ATOM 737 C CA . ALA A 1 98 ? 4.898 -6.046 -12.007 1.00 84.31 98 ALA A CA 1
ATOM 738 C C . ALA A 1 98 ? 6.156 -6.882 -12.279 1.00 84.31 98 ALA A C 1
ATOM 740 O O . ALA A 1 98 ? 6.493 -7.803 -11.538 1.00 84.31 98 ALA A O 1
ATOM 741 N N . ALA A 1 99 ? 6.918 -6.500 -13.307 1.00 79.69 99 ALA A N 1
ATOM 742 C CA . ALA A 1 99 ? 8.161 -7.183 -13.679 1.00 79.69 99 ALA A CA 1
ATOM 743 C C . ALA A 1 99 ? 9.260 -7.086 -12.602 1.00 79.69 99 ALA A C 1
ATOM 745 O O . ALA A 1 99 ? 10.154 -7.927 -12.547 1.00 79.69 99 ALA A O 1
ATOM 746 N N . TRP A 1 100 ? 9.202 -6.062 -11.746 1.00 80.88 100 TRP A N 1
AT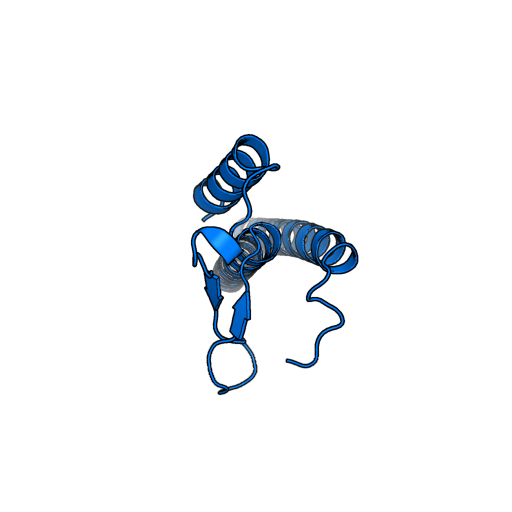OM 747 C CA . TRP A 1 100 ? 10.146 -5.871 -10.645 1.00 80.88 100 TRP A CA 1
ATOM 748 C C . TRP A 1 100 ? 9.804 -6.689 -9.395 1.00 80.88 100 TRP A C 1
ATOM 750 O O . TRP A 1 100 ? 10.666 -6.837 -8.539 1.00 80.88 100 TRP A O 1
ATOM 760 N N . ALA A 1 101 ? 8.610 -7.285 -9.302 1.00 75.12 101 ALA A N 1
ATOM 761 C CA . ALA A 1 101 ? 8.212 -8.083 -8.139 1.00 75.12 101 ALA A CA 1
ATOM 762 C C . ALA A 1 101 ? 9.011 -9.392 -7.987 1.00 75.12 101 ALA A C 1
ATOM 764 O O . ALA A 1 101 ? 9.043 -9.978 -6.911 1.00 75.12 101 ALA A O 1
ATOM 765 N N . THR A 1 102 ? 9.653 -9.862 -9.061 1.00 73.06 102 THR A N 1
ATOM 766 C CA . THR A 1 102 ? 10.509 -11.060 -9.054 1.00 73.06 102 THR A CA 1
ATOM 767 C C . THR A 1 102 ? 11.999 -10.737 -8.972 1.00 73.06 102 THR A C 1
ATOM 769 O O . THR A 1 102 ? 12.820 -11.654 -8.997 1.00 73.06 102 THR A O 1
ATOM 772 N N . LEU A 1 103 ? 12.373 -9.455 -8.961 1.00 66.12 103 LEU A N 1
ATOM 773 C CA . LEU A 1 103 ? 13.772 -9.058 -8.849 1.00 66.12 103 LEU A CA 1
ATOM 774 C C . LEU A 1 103 ? 14.198 -9.134 -7.378 1.00 66.12 103 LEU A C 1
ATOM 776 O O . LEU A 1 103 ? 13.409 -8.760 -6.512 1.00 66.12 103 LEU A O 1
ATOM 780 N N . PRO A 1 104 ? 15.419 -9.610 -7.081 1.00 57.72 104 PRO A N 1
ATOM 781 C CA . PRO A 1 104 ? 15.952 -9.498 -5.733 1.00 57.72 104 PRO A CA 1
ATOM 782 C C . PRO A 1 104 ? 16.022 -8.012 -5.357 1.00 57.72 104 PRO A C 1
ATOM 784 O O . PRO A 1 104 ? 16.548 -7.208 -6.134 1.00 57.72 104 PRO A O 1
ATOM 787 N N . THR A 1 105 ? 15.418 -7.682 -4.216 1.00 55.31 105 THR A N 1
ATOM 788 C CA . THR A 1 105 ? 15.521 -6.387 -3.532 1.00 55.31 105 THR A CA 1
ATOM 789 C C . THR A 1 105 ? 16.923 -6.193 -2.986 1.00 55.31 105 THR A C 1
ATOM 791 O O . THR A 1 105 ? 17.445 -7.182 -2.418 1.00 55.31 105 THR A O 1
#

Organism: NCBI:txid156174

Nearest PDB structures (foldseek):
  5yik-assembly1_A  TM=8.416E-01  e=3.233E+00  Legionella pneumophila
  5yim-assembly2_C  TM=8.237E-01  e=6.890E+00  Legionella pneumophila
  6fn9-assembly1_B  TM=6.344E-01  e=8.868E+00  Homo sapiens
  8cpd-assembly1_D  TM=3.555E-01  e=6.890E+00  Spodoptera frugiperda

Foldseek 3Di:
DVVVLVVLVVCCVVCVPPQLVVVVDKDWDDDPPDPDDIDIDSDSLVVSLVVLLVVLVVLQVVLVPFDPVDPVNVVSSVVSNVVSVVSVVVSVVSLVVDPCVPPDD

Secondary structure (DSSP, 8-state):
-HHHHHHHHHHHHHTTTS-TTTTT--EEE--SS--PPPEEES-HHHHHHHHHHHHHHHHHHHHHHS-TTSHHHHHHHHHHHHHHHHHHHHHHHHHHT-GGGGS--

Solvent-accessible surface area (backbone atoms only — not comparable to full-atom values): 5859 Å² total; per-residue (Å²): 92,68,66,52,31,50,49,37,51,53,47,42,63,79,41,68,86,58,60,36,62,82,70,68,46,66,44,73,50,64,60,93,87,50,100,58,78,64,49,70,43,58,42,54,66,59,49,25,39,54,38,40,51,53,40,24,52,52,35,40,52,54,27,67,69,41,58,62,92,37,75,64,23,41,53,50,20,53,52,27,45,52,53,20,49,55,43,48,50,53,40,54,60,52,47,76,74,38,82,65,70,78,50,88,128

pLDDT: mean 89.48, std 8.94, range [55.31, 98.5]

Radius of gyration: 16.29 Å; Cα contacts (8 Å, |Δi|>4): 106; chains: 1; bounding box: 39×24×49 Å